Protein AF-A0A958Q831-F1 (afdb_monomer_lite)

Sequence (146 aa):
MNDEGLIEESKALTATGVSAQTLKRFVETGYLSCETRDGTLCYNTSELQALFDLESACLNNLQSPATEVSQAELPAAEIESEVEIDPLSTSSPTDTILSTPSEPIETDASREKELQRLSILNEMYEKLLDRREQEIKDLHEQRAWL

Radius of gyration: 28.03 Å; chains: 1; bounding box: 46×56×89 Å

Structure (mmCIF, N/CA/C/O backbone):
data_AF-A0A958Q831-F1
#
_entry.id   AF-A0A958Q831-F1
#
loop_
_atom_site.group_PDB
_atom_site.id
_atom_site.type_symbol
_atom_site.label_atom_id
_atom_site.label_alt_id
_atom_site.label_comp_id
_atom_site.label_asym_id
_atom_site.label_entity_id
_atom_site.label_seq_id
_atom_site.pdbx_PDB_ins_code
_atom_site.Cartn_x
_atom_site.Cartn_y
_atom_site.Cartn_z
_atom_site.occupancy
_atom_site.B_iso_or_equiv
_atom_site.auth_seq_id
_atom_site.auth_comp_id
_atom_site.auth_asym_id
_atom_site.auth_atom_id
_atom_site.pdbx_PDB_model_num
ATOM 1 N N . MET A 1 1 ? -8.224 -33.626 -1.246 1.00 43.41 1 MET A N 1
ATOM 2 C CA . MET A 1 1 ? -8.230 -32.152 -1.300 1.00 43.41 1 MET A CA 1
ATOM 3 C C . MET A 1 1 ? -7.897 -31.718 0.105 1.00 43.41 1 MET A C 1
ATOM 5 O O . MET A 1 1 ? -8.603 -32.126 1.014 1.00 43.41 1 MET A O 1
ATOM 9 N N . ASN A 1 2 ? -6.734 -31.101 0.290 1.00 47.69 2 ASN A N 1
ATOM 10 C CA . ASN A 1 2 ? -6.180 -30.850 1.614 1.00 47.69 2 ASN A CA 1
ATOM 11 C C . ASN A 1 2 ? -6.746 -29.519 2.111 1.00 47.69 2 ASN A C 1
ATOM 13 O O . ASN A 1 2 ? -6.264 -28.465 1.715 1.00 47.69 2 ASN A O 1
ATOM 17 N N . ASP A 1 3 ? -7.763 -29.582 2.967 1.00 58.00 3 ASP A N 1
ATOM 18 C CA . ASP A 1 3 ? -8.314 -28.437 3.709 1.00 58.00 3 ASP A CA 1
ATOM 19 C C . ASP A 1 3 ? -7.363 -27.913 4.806 1.00 58.00 3 ASP A C 1
ATOM 21 O O . ASP A 1 3 ? -7.738 -27.077 5.625 1.00 58.00 3 ASP A O 1
ATOM 25 N N . GLU A 1 4 ? -6.122 -28.402 4.849 1.00 65.75 4 GLU A N 1
ATOM 26 C CA . GLU A 1 4 ? -5.164 -28.214 5.949 1.00 65.75 4 GLU A CA 1
ATOM 27 C C . GLU A 1 4 ? -4.503 -26.824 5.986 1.00 65.75 4 GLU A C 1
ATOM 29 O O . GLU A 1 4 ? -3.511 -26.623 6.680 1.00 65.75 4 GLU A O 1
ATOM 34 N N . GLY A 1 5 ? -5.043 -25.846 5.259 1.00 81.38 5 GLY A N 1
ATOM 35 C CA . GLY A 1 5 ? -4.432 -24.526 5.111 1.00 81.38 5 GLY A CA 1
ATOM 36 C C . GLY A 1 5 ? -5.392 -23.351 5.236 1.00 81.38 5 GLY A C 1
ATOM 37 O O . GLY A 1 5 ? -5.051 -22.270 4.778 1.00 81.38 5 GLY A O 1
ATOM 38 N N . LEU A 1 6 ? -6.591 -23.530 5.791 1.00 88.19 6 LEU A N 1
ATOM 39 C CA . LEU A 1 6 ? -7.559 -22.442 5.948 1.00 88.19 6 LEU A CA 1
ATOM 40 C C . LEU A 1 6 ? -7.659 -22.011 7.411 1.00 88.19 6 LEU A C 1
ATOM 42 O O . LEU A 1 6 ? -7.834 -22.841 8.303 1.00 88.19 6 LEU A O 1
ATOM 46 N N . ILE A 1 7 ? -7.568 -20.706 7.653 1.00 89.38 7 ILE A N 1
ATOM 47 C CA . ILE A 1 7 ? -7.712 -20.097 8.975 1.00 89.38 7 ILE A CA 1
ATOM 48 C C . ILE A 1 7 ? -8.895 -19.139 8.989 1.00 89.38 7 ILE A C 1
ATOM 50 O O . ILE A 1 7 ? -9.077 -18.351 8.068 1.00 89.38 7 ILE A O 1
ATOM 54 N N . GLU A 1 8 ? -9.703 -19.208 10.040 1.00 91.44 8 GLU A N 1
ATOM 55 C CA . GLU A 1 8 ? -10.839 -18.308 10.235 1.00 91.44 8 GLU A CA 1
ATOM 56 C C . GLU A 1 8 ? -10.396 -16.847 10.326 1.00 91.44 8 GLU A C 1
ATOM 58 O O . GLU A 1 8 ? -9.320 -16.533 10.842 1.00 91.44 8 GLU A O 1
ATOM 63 N N . GLU A 1 9 ? -11.275 -15.952 9.885 1.00 90.56 9 GLU A N 1
ATOM 64 C CA . GLU A 1 9 ? -11.071 -14.511 9.916 1.00 90.56 9 GLU A CA 1
ATOM 65 C C . GLU A 1 9 ? -10.623 -14.021 11.292 1.00 90.56 9 GLU A C 1
ATOM 67 O O . GLU A 1 9 ? -9.585 -13.378 11.397 1.00 90.56 9 GLU A O 1
ATOM 72 N N . SER A 1 10 ? -11.327 -14.404 12.356 1.00 88.62 10 SER A N 1
ATOM 73 C CA . SER A 1 10 ? -10.994 -14.017 13.733 1.00 88.62 10 SER A CA 1
ATOM 74 C C . SER A 1 10 ? -9.527 -14.293 14.088 1.00 88.62 10 SER A C 1
ATOM 76 O O . SER A 1 10 ? -8.825 -13.408 14.575 1.00 88.62 10 SER A O 1
ATOM 78 N N . LYS A 1 11 ? -9.038 -15.496 13.777 1.00 88.31 11 LYS A N 1
ATOM 79 C CA . LYS A 1 11 ? -7.658 -15.911 14.044 1.00 88.31 11 LYS A CA 1
ATOM 80 C C . LYS A 1 11 ? -6.663 -15.231 13.108 1.00 88.31 11 LYS A C 1
ATOM 82 O O . LYS A 1 11 ? -5.571 -14.885 13.550 1.00 88.31 11 LYS A O 1
ATOM 87 N N . ALA A 1 12 ? -7.030 -15.012 11.845 1.00 88.88 12 ALA A N 1
ATOM 88 C CA . ALA A 1 12 ? -6.198 -14.282 10.893 1.00 88.88 12 ALA A CA 1
ATOM 89 C C . ALA A 1 12 ? -5.969 -12.833 11.346 1.00 88.88 12 ALA A C 1
ATOM 91 O O . ALA A 1 12 ? -4.832 -12.363 11.310 1.00 88.88 12 ALA A O 1
ATOM 92 N N . LEU A 1 13 ? -7.010 -12.146 11.834 1.00 90.12 13 LEU A N 1
ATOM 93 C CA . LEU A 1 13 ? -6.879 -10.803 12.409 1.00 90.12 13 LEU A CA 1
ATOM 94 C C . LEU A 1 13 ? -5.940 -10.805 13.617 1.00 90.12 13 LEU A C 1
ATOM 96 O O . LEU A 1 13 ? -5.060 -9.952 13.708 1.00 90.12 13 LEU A O 1
ATOM 100 N N . THR A 1 14 ? -6.097 -11.767 14.531 1.00 88.56 14 THR A N 1
ATOM 101 C CA . THR A 1 14 ? -5.229 -11.862 15.712 1.00 88.56 14 THR A CA 1
ATOM 102 C C . THR A 1 14 ? -3.777 -12.145 15.336 1.00 88.56 14 THR A C 1
ATOM 104 O O . THR A 1 14 ? -2.878 -11.535 15.903 1.00 88.56 14 THR A O 1
ATOM 107 N N . ALA A 1 15 ? -3.536 -13.033 14.370 1.00 86.75 15 ALA A N 1
ATOM 108 C CA . ALA A 1 15 ? -2.188 -13.405 13.956 1.00 86.75 15 ALA A CA 1
ATOM 109 C C . ALA A 1 15 ? -1.459 -12.291 13.194 1.00 86.75 15 ALA A C 1
ATOM 111 O O . ALA A 1 15 ? -0.263 -12.101 13.380 1.00 86.75 15 ALA A O 1
ATOM 112 N N . THR A 1 16 ? -2.170 -11.563 12.334 1.00 89.06 16 THR A N 1
ATOM 113 C CA . THR A 1 16 ? -1.588 -10.497 11.500 1.00 89.06 16 THR A CA 1
ATOM 114 C C . THR A 1 16 ? -1.540 -9.141 12.195 1.00 89.06 16 THR A C 1
ATOM 116 O O . THR A 1 16 ? -0.802 -8.258 11.764 1.00 89.06 16 THR A O 1
ATOM 119 N N . GLY A 1 17 ? -2.357 -8.937 13.233 1.00 88.00 17 GLY A N 1
ATOM 120 C CA . GLY A 1 17 ? -2.512 -7.641 13.889 1.00 88.00 17 GLY A CA 1
ATOM 121 C C . GLY A 1 17 ? -3.168 -6.574 13.002 1.00 88.00 17 GLY A C 1
ATOM 122 O O . GLY A 1 17 ? -3.076 -5.388 13.319 1.00 88.00 17 GLY A O 1
ATOM 123 N N . VAL A 1 18 ? -3.817 -6.958 11.893 1.00 90.00 18 VAL A N 1
ATOM 124 C CA . VAL A 1 18 ? -4.492 -6.016 10.987 1.00 90.00 18 VAL A CA 1
ATOM 125 C C . VAL A 1 18 ? -6.015 -6.071 11.095 1.00 90.00 18 VAL A C 1
ATOM 127 O O . VAL A 1 18 ? -6.609 -7.017 11.606 1.00 90.00 18 VAL A O 1
ATOM 130 N N . SER A 1 19 ? -6.668 -5.026 10.582 1.00 92.75 19 SER A N 1
ATOM 131 C CA . SER A 1 19 ? -8.129 -4.953 10.519 1.00 92.75 19 SER A CA 1
ATOM 132 C C . SER A 1 19 ? -8.721 -5.892 9.456 1.00 92.75 19 SER A C 1
ATOM 134 O O . SER A 1 19 ? -8.089 -6.165 8.432 1.00 92.75 19 SER A O 1
ATOM 136 N N . ALA A 1 20 ? -9.987 -6.290 9.627 1.00 91.00 20 ALA A N 1
ATOM 137 C CA . ALA A 1 20 ? -10.731 -7.064 8.623 1.00 91.00 20 ALA A CA 1
ATOM 138 C C . ALA A 1 20 ? -10.797 -6.352 7.259 1.00 91.00 20 ALA A C 1
ATOM 140 O O . ALA A 1 20 ? -10.702 -6.985 6.210 1.00 91.00 20 ALA A O 1
ATOM 141 N N . GLN A 1 21 ? -10.900 -5.016 7.250 1.00 93.44 21 GLN A N 1
ATOM 142 C CA . GLN A 1 21 ? -10.877 -4.241 6.005 1.00 93.44 21 GLN A CA 1
ATOM 143 C C . GLN A 1 21 ? -9.547 -4.384 5.264 1.00 93.44 21 GLN A C 1
ATOM 145 O O . GLN A 1 21 ? -9.532 -4.450 4.037 1.00 93.44 21 GLN A O 1
ATOM 150 N N . THR A 1 22 ? -8.438 -4.440 5.999 1.00 92.94 22 THR A N 1
ATOM 151 C CA . THR A 1 22 ? -7.109 -4.641 5.423 1.00 92.94 22 THR A CA 1
ATOM 152 C C . THR A 1 22 ? -7.024 -6.008 4.748 1.00 92.94 22 THR A C 1
ATOM 154 O O . THR A 1 22 ? -6.647 -6.076 3.581 1.00 92.94 22 THR A O 1
ATOM 157 N N . LEU A 1 23 ? -7.454 -7.077 5.428 1.00 92.69 23 LEU A N 1
ATOM 158 C CA . LEU A 1 23 ? -7.511 -8.424 4.841 1.00 92.69 23 LEU A CA 1
ATOM 159 C C . LEU A 1 23 ? -8.408 -8.469 3.601 1.00 92.69 23 LEU A C 1
ATOM 161 O O . LEU A 1 23 ? -8.015 -9.017 2.574 1.00 92.69 23 LEU A O 1
ATOM 165 N N . LYS A 1 24 ? -9.567 -7.807 3.644 1.00 93.31 24 LYS A N 1
ATOM 166 C CA . LYS A 1 24 ? -10.469 -7.719 2.492 1.00 93.31 24 LYS A CA 1
ATOM 167 C C . LYS A 1 24 ? -9.817 -7.045 1.282 1.00 93.31 24 LYS A C 1
ATOM 169 O O . LYS A 1 24 ? -9.977 -7.528 0.167 1.00 93.31 24 LYS A O 1
ATOM 174 N N . ARG A 1 25 ? -9.032 -5.980 1.482 1.00 94.75 25 ARG A N 1
ATOM 175 C CA . ARG A 1 25 ? -8.273 -5.345 0.389 1.00 94.75 25 ARG A CA 1
ATOM 176 C C . ARG A 1 25 ? -7.244 -6.294 -0.221 1.00 94.75 25 ARG A C 1
ATOM 178 O O . ARG A 1 25 ? -7.080 -6.288 -1.437 1.00 94.75 25 ARG A O 1
ATOM 185 N N . PHE A 1 26 ? -6.577 -7.120 0.589 1.00 93.75 26 PHE A N 1
ATOM 186 C CA . PHE A 1 26 ? -5.653 -8.145 0.085 1.00 93.75 26 PHE A CA 1
ATOM 187 C C . PHE A 1 26 ? -6.363 -9.211 -0.757 1.00 93.75 26 PHE A C 1
ATOM 189 O O . PHE A 1 26 ? -5.813 -9.671 -1.756 1.00 93.75 26 PHE A O 1
ATOM 196 N N . VAL A 1 27 ? -7.608 -9.544 -0.412 1.00 93.88 27 VAL 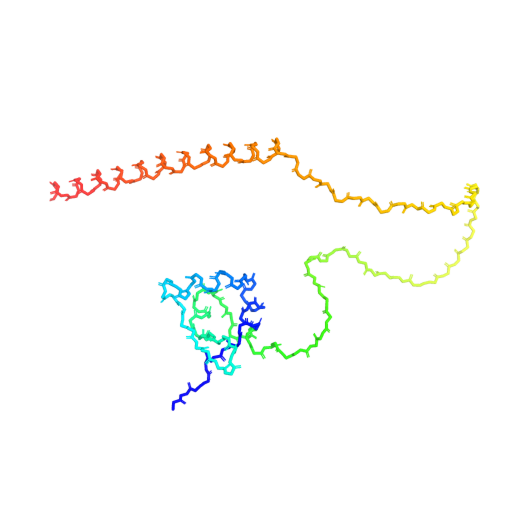A N 1
ATOM 197 C CA . VAL A 1 27 ? -8.450 -10.412 -1.244 1.00 93.88 27 VAL A CA 1
ATOM 198 C C . VAL A 1 27 ? -8.844 -9.734 -2.552 1.00 93.88 27 VAL A C 1
ATOM 200 O O . VAL A 1 27 ? -8.677 -10.309 -3.622 1.00 93.88 27 VAL A O 1
ATOM 203 N N . GLU A 1 28 ? -9.329 -8.493 -2.492 1.00 93.44 28 GLU A N 1
ATOM 204 C CA . GLU A 1 28 ? -9.766 -7.729 -3.672 1.00 93.44 28 GLU A CA 1
ATOM 205 C C . GLU A 1 28 ? -8.635 -7.507 -4.687 1.00 93.44 28 GLU A C 1
ATOM 207 O O . GLU A 1 28 ? -8.870 -7.449 -5.892 1.00 93.44 28 GLU A O 1
ATOM 212 N N . THR A 1 29 ? -7.401 -7.404 -4.198 1.00 93.56 29 THR A N 1
ATOM 213 C CA . THR A 1 29 ? -6.189 -7.250 -5.014 1.00 93.56 29 THR A CA 1
ATOM 214 C C . THR A 1 29 ? -5.604 -8.580 -5.494 1.00 93.56 29 THR A C 1
ATOM 216 O O . THR A 1 29 ? -4.692 -8.574 -6.318 1.00 93.56 29 THR A O 1
ATOM 219 N N . GLY A 1 30 ? -6.137 -9.716 -5.032 1.00 92.19 30 GLY A N 1
ATOM 220 C CA . GLY A 1 30 ? -5.708 -11.055 -5.439 1.00 92.19 30 GLY A CA 1
ATOM 221 C C . GLY A 1 30 ? -4.416 -11.542 -4.779 1.00 92.19 30 GLY A C 1
ATOM 222 O O . GLY A 1 30 ? -3.847 -12.531 -5.234 1.00 92.19 30 GLY A O 1
ATOM 223 N N . TYR A 1 31 ? -3.947 -10.871 -3.725 1.00 92.19 31 TYR A N 1
ATOM 224 C CA . TYR A 1 31 ? -2.810 -11.338 -2.926 1.00 92.19 31 TYR A CA 1
ATOM 225 C C . TYR A 1 31 ? -3.200 -12.444 -1.943 1.00 92.19 31 TYR A C 1
ATOM 227 O O . TYR A 1 31 ? -2.342 -13.232 -1.553 1.00 92.19 31 TYR A O 1
ATOM 235 N N . LEU A 1 32 ? -4.470 -12.477 -1.530 1.00 93.00 32 LEU A N 1
ATOM 236 C CA . LEU A 1 32 ? -4.987 -13.436 -0.564 1.00 93.00 32 LEU A CA 1
ATOM 237 C C . LEU A 1 32 ? -6.265 -14.106 -1.079 1.00 93.00 32 LEU A C 1
ATOM 239 O O . LEU A 1 32 ? -7.205 -13.453 -1.521 1.00 93.00 32 LEU A O 1
ATOM 243 N N . SER A 1 33 ? -6.321 -15.419 -0.967 1.00 92.12 33 SER A N 1
ATOM 244 C CA . SER A 1 33 ? -7.468 -16.250 -1.285 1.00 92.12 33 SER A CA 1
ATOM 245 C C . SER A 1 33 ? -8.350 -16.380 -0.047 1.00 92.12 33 SER A C 1
ATOM 247 O O . SER A 1 33 ? -7.869 -16.704 1.045 1.00 92.12 33 SER A O 1
ATOM 249 N N . CYS A 1 34 ? -9.655 -16.156 -0.216 1.00 91.38 34 CYS A N 1
ATOM 250 C CA . CYS A 1 34 ? -10.644 -16.401 0.828 1.00 91.38 34 CYS A CA 1
ATOM 251 C C . CYS A 1 34 ? -11.708 -17.403 0.376 1.00 91.38 34 CYS A C 1
ATOM 253 O O . CYS A 1 34 ? -12.152 -17.391 -0.773 1.00 91.38 34 CYS A O 1
ATOM 255 N N . GLU A 1 35 ? -12.171 -18.217 1.314 1.00 91.00 35 GLU A N 1
ATOM 256 C CA . GLU A 1 35 ? -13.286 -19.137 1.146 1.00 91.00 35 GLU A CA 1
ATOM 257 C C . GLU A 1 35 ? -14.299 -18.898 2.265 1.00 91.00 35 GLU A C 1
ATOM 259 O O . GLU A 1 35 ? -13.930 -18.650 3.409 1.00 91.00 35 GLU A O 1
ATOM 264 N N . THR A 1 36 ? -15.592 -18.941 1.950 1.00 91.56 36 THR A N 1
ATOM 265 C CA . THR A 1 36 ? -16.640 -18.830 2.973 1.00 91.56 36 THR A CA 1
ATOM 266 C C . THR A 1 36 ? -17.073 -20.227 3.394 1.00 91.56 36 THR A C 1
ATOM 268 O O . THR A 1 36 ? -17.687 -20.941 2.602 1.00 91.56 36 THR A O 1
ATOM 271 N N . ARG A 1 37 ? -16.784 -20.607 4.642 1.00 87.62 37 ARG A N 1
ATOM 272 C CA . ARG A 1 37 ? -17.198 -21.881 5.244 1.00 87.62 37 ARG A CA 1
ATOM 273 C C . ARG A 1 37 ? -18.173 -21.592 6.378 1.00 87.62 37 ARG A C 1
ATOM 275 O O . ARG A 1 37 ? -17.857 -20.838 7.291 1.00 87.62 37 ARG A O 1
ATOM 282 N N . ASP A 1 38 ? -19.385 -22.135 6.284 1.00 84.69 38 ASP A N 1
ATOM 283 C CA . ASP A 1 38 ? -20.435 -21.978 7.305 1.00 84.69 38 ASP A CA 1
ATOM 284 C C . ASP A 1 38 ? -20.755 -20.511 7.667 1.00 84.69 38 ASP A C 1
ATOM 286 O O . ASP A 1 38 ? -21.069 -20.177 8.806 1.00 84.69 38 ASP A O 1
ATOM 290 N N . GLY A 1 39 ? -20.662 -19.608 6.682 1.00 85.31 39 GLY A N 1
ATOM 291 C CA . GLY A 1 39 ? -20.900 -18.171 6.870 1.00 85.31 39 GLY A CA 1
ATOM 292 C C . GLY A 1 39 ? -19.730 -17.405 7.493 1.00 85.31 39 GLY A C 1
ATOM 293 O O . GLY A 1 39 ? -19.836 -16.195 7.673 1.00 85.31 39 GLY A O 1
ATOM 294 N N . THR A 1 40 ? -18.616 -18.081 7.774 1.00 85.88 40 THR A N 1
ATOM 295 C CA . THR A 1 40 ? -17.381 -17.472 8.270 1.00 85.88 40 THR A CA 1
ATOM 296 C C . THR A 1 40 ? -16.374 -17.376 7.130 1.00 85.88 40 THR A C 1
ATOM 298 O O . THR A 1 40 ? -16.215 -18.322 6.353 1.00 85.88 40 THR A O 1
ATOM 301 N N . LEU A 1 41 ? -15.701 -16.231 7.000 1.00 90.12 41 LEU A N 1
ATOM 302 C CA . LEU A 1 41 ? -14.592 -16.105 6.060 1.00 90.12 41 LEU A CA 1
ATOM 303 C C . LEU A 1 41 ? -13.370 -16.846 6.600 1.00 90.12 41 LEU A C 1
ATOM 305 O O . LEU A 1 41 ? -12.958 -16.650 7.743 1.00 90.12 41 LEU A O 1
ATOM 309 N N . CYS A 1 42 ? -12.778 -17.666 5.746 1.00 91.75 42 CYS A N 1
ATOM 310 C CA . CYS A 1 42 ? -11.529 -18.357 5.990 1.00 91.75 42 CYS A CA 1
ATOM 311 C C . CYS A 1 42 ? -10.506 -17.925 4.941 1.00 91.75 42 CYS A C 1
ATOM 313 O O . CYS A 1 42 ? -10.829 -17.785 3.763 1.00 91.75 42 CYS A O 1
ATOM 315 N N . TYR A 1 43 ? -9.267 -17.729 5.364 1.00 91.56 43 TYR A N 1
ATOM 316 C CA . TYR A 1 43 ? -8.165 -17.266 4.533 1.00 91.56 43 TYR A CA 1
ATOM 317 C C . TYR A 1 43 ? -7.102 -18.350 4.404 1.00 91.56 43 TYR A C 1
ATOM 319 O O . TYR A 1 43 ? -6.934 -19.172 5.307 1.00 91.56 43 TYR A O 1
ATOM 327 N N . ASN A 1 44 ? -6.363 -18.347 3.297 1.00 91.56 44 ASN A N 1
ATOM 328 C CA . ASN A 1 44 ? -5.257 -19.279 3.113 1.00 91.56 44 ASN A CA 1
ATOM 329 C C . ASN A 1 44 ? -4.080 -18.923 4.042 1.00 91.56 44 ASN A C 1
ATOM 331 O O . ASN A 1 44 ? -3.537 -17.819 3.995 1.00 91.56 44 ASN A O 1
ATOM 335 N N . THR A 1 45 ? -3.670 -19.869 4.884 1.00 89.88 45 THR A N 1
ATOM 336 C CA . THR A 1 45 ? -2.597 -19.704 5.870 1.00 89.88 45 THR A CA 1
ATOM 337 C C . THR A 1 45 ? -1.233 -19.506 5.230 1.00 89.88 45 THR A C 1
ATOM 339 O O . THR A 1 45 ? -0.432 -18.744 5.760 1.00 89.88 45 THR A O 1
ATOM 342 N N . SER A 1 46 ? -0.957 -20.162 4.100 1.00 88.81 46 SER A N 1
ATOM 343 C CA . SER A 1 46 ? 0.345 -20.075 3.426 1.00 88.81 46 SER A CA 1
ATOM 344 C C . SER A 1 46 ? 0.547 -18.699 2.794 1.00 88.81 46 SER A C 1
ATOM 346 O O . SER A 1 46 ? 1.623 -18.116 2.893 1.00 88.81 46 SER A O 1
ATOM 348 N N . GLU A 1 47 ? -0.507 -18.151 2.192 1.00 90.62 47 GLU A N 1
ATOM 349 C CA . GLU A 1 47 ? -0.498 -16.802 1.619 1.00 90.62 47 GLU A CA 1
ATOM 350 C C . GLU A 1 47 ? -0.435 -15.730 2.715 1.00 90.62 47 GLU A C 1
ATOM 352 O O . GLU A 1 47 ? 0.331 -14.776 2.599 1.00 90.62 47 GLU A O 1
ATOM 357 N N . LEU A 1 48 ? -1.162 -15.920 3.823 1.00 89.50 48 LEU A N 1
ATOM 358 C CA . LEU A 1 48 ? -1.054 -15.064 5.009 1.00 89.50 48 LEU A CA 1
ATOM 359 C C . LEU A 1 48 ? 0.369 -15.043 5.577 1.00 89.50 48 LEU A C 1
ATOM 361 O O . LEU A 1 48 ? 0.893 -13.971 5.870 1.00 89.50 48 LEU A O 1
ATOM 365 N N . GLN A 1 49 ? 1.007 -16.208 5.711 1.00 89.75 49 GLN A N 1
ATOM 366 C CA . GLN A 1 49 ? 2.394 -16.291 6.171 1.00 89.75 49 GLN A CA 1
ATOM 367 C C . GLN A 1 49 ? 3.343 -15.562 5.220 1.00 89.75 49 GLN A C 1
ATOM 369 O O . GLN A 1 49 ? 4.189 -14.806 5.685 1.00 89.75 49 GLN A O 1
ATOM 374 N N . ALA A 1 50 ? 3.167 -15.724 3.907 1.00 89.06 50 ALA A N 1
ATOM 375 C CA . ALA A 1 50 ? 4.007 -15.068 2.909 1.00 89.06 50 ALA A CA 1
ATOM 376 C C . ALA A 1 50 ? 3.836 -13.537 2.874 1.00 89.06 50 ALA A C 1
ATOM 378 O O . ALA A 1 50 ? 4.810 -12.824 2.650 1.00 89.06 50 ALA A O 1
ATOM 379 N N . LEU A 1 51 ? 2.618 -13.022 3.080 1.00 89.56 51 LEU A N 1
ATOM 380 C CA . LEU A 1 51 ? 2.334 -11.581 3.028 1.00 89.56 51 LEU A CA 1
ATOM 381 C C . LEU A 1 51 ? 2.783 -10.827 4.280 1.00 89.56 51 LEU A C 1
ATOM 383 O O . LEU A 1 51 ? 3.211 -9.679 4.179 1.00 89.56 51 LEU A O 1
ATOM 387 N N . PHE A 1 52 ? 2.641 -11.454 5.446 1.00 87.62 52 PHE A N 1
ATOM 388 C CA . PHE A 1 52 ? 2.883 -10.815 6.741 1.00 87.62 52 PHE A CA 1
ATOM 389 C C . PHE A 1 52 ? 4.166 -11.298 7.425 1.00 87.62 52 PHE A C 1
ATOM 391 O O . PHE A 1 52 ? 4.425 -10.898 8.556 1.00 87.62 52 PHE A O 1
ATOM 398 N N . ASP A 1 53 ? 4.947 -12.142 6.745 1.00 86.31 53 ASP A N 1
ATOM 399 C CA . ASP A 1 53 ? 6.181 -12.754 7.252 1.00 86.31 53 ASP A CA 1
ATOM 400 C C . ASP A 1 53 ? 5.973 -13.413 8.630 1.00 86.31 53 ASP A C 1
ATOM 402 O O . ASP A 1 53 ? 6.734 -13.228 9.580 1.00 86.31 53 ASP A O 1
ATOM 406 N N . LEU A 1 54 ? 4.856 -14.142 8.764 1.00 82.06 54 LEU A N 1
ATOM 407 C CA . LEU A 1 54 ? 4.477 -14.789 10.019 1.00 82.06 54 LEU A CA 1
ATOM 408 C C . LEU A 1 54 ? 5.208 -16.120 10.165 1.00 82.06 54 LEU A C 1
ATOM 410 O O . LEU A 1 54 ? 5.068 -17.019 9.331 1.00 82.06 54 LEU A O 1
ATOM 414 N N . GLU A 1 55 ? 5.897 -16.299 11.289 1.00 76.12 55 GLU A N 1
ATOM 415 C CA . GLU A 1 55 ? 6.403 -17.609 11.678 1.00 76.12 55 GLU A CA 1
ATOM 416 C C . GLU A 1 55 ? 5.226 -18.578 11.879 1.00 76.12 55 GLU A C 1
ATOM 418 O O . GLU A 1 55 ? 4.231 -18.261 12.538 1.00 76.12 55 GLU A O 1
ATOM 423 N N . SER A 1 56 ? 5.329 -19.801 11.346 1.00 67.56 56 SER A N 1
ATOM 424 C CA . SER A 1 56 ? 4.241 -20.794 11.388 1.00 67.56 56 SER A CA 1
ATOM 425 C C . SER A 1 56 ? 3.760 -21.127 12.813 1.00 67.56 56 SER A C 1
ATOM 427 O O . SER A 1 56 ? 2.652 -21.631 12.996 1.00 67.56 56 SER A O 1
ATOM 429 N N . ALA A 1 57 ? 4.566 -20.816 13.834 1.00 60.38 57 ALA A N 1
ATOM 430 C CA . ALA A 1 57 ? 4.217 -20.953 15.244 1.00 60.38 57 ALA A CA 1
ATOM 431 C C . ALA A 1 57 ? 3.086 -20.006 15.698 1.00 60.38 57 ALA A C 1
ATOM 433 O O . ALA A 1 57 ? 2.311 -20.376 16.582 1.00 60.38 57 ALA A O 1
ATOM 434 N N . CYS A 1 58 ? 2.943 -18.827 15.083 1.00 61.09 58 CYS A N 1
ATOM 435 C CA . CYS A 1 58 ? 1.943 -17.826 15.466 1.00 61.09 58 CYS A CA 1
ATOM 436 C C . CYS A 1 58 ? 0.503 -18.286 15.184 1.00 61.09 58 CYS A C 1
ATOM 438 O O . CYS A 1 58 ? -0.411 -17.937 15.926 1.00 61.09 58 CYS A O 1
ATOM 440 N N . LEU A 1 59 ? 0.292 -19.108 14.148 1.00 62.53 59 LEU A N 1
ATOM 441 C CA . LEU A 1 59 ? -1.042 -19.596 13.770 1.00 62.53 59 LEU A CA 1
ATOM 442 C C . LEU A 1 59 ? -1.511 -20.792 14.612 1.00 62.53 59 LEU A C 1
ATOM 444 O O . LEU A 1 59 ? -2.710 -20.964 14.820 1.00 62.53 59 LEU A O 1
ATOM 448 N N . ASN A 1 60 ? -0.576 -21.606 15.111 1.00 61.88 60 ASN A N 1
ATOM 449 C CA . ASN A 1 60 ? -0.885 -22.862 15.804 1.00 61.88 60 ASN A CA 1
ATOM 450 C C . ASN A 1 60 ? -1.128 -22.693 17.312 1.00 61.88 60 ASN A C 1
ATOM 452 O O . ASN A 1 60 ? -1.761 -23.551 17.920 1.00 61.88 60 ASN A O 1
ATOM 456 N N . ASN A 1 61 ? -0.652 -21.600 17.919 1.00 57.00 61 ASN A N 1
ATOM 457 C CA . ASN A 1 61 ? -0.745 -21.375 19.369 1.00 57.00 61 ASN A CA 1
ATOM 458 C C . ASN A 1 61 ? -1.967 -20.560 19.823 1.00 57.00 61 ASN A C 1
ATOM 460 O O . ASN A 1 61 ? -2.110 -20.278 21.010 1.00 57.00 61 ASN A O 1
ATOM 464 N N . LEU A 1 62 ? -2.893 -20.218 18.924 1.00 57.47 62 LEU A N 1
ATOM 465 C CA . LEU A 1 62 ? -4.144 -19.539 19.279 1.00 57.47 62 LEU A CA 1
ATOM 466 C C . LEU A 1 62 ? -5.214 -20.552 19.730 1.00 57.47 62 LEU A C 1
ATOM 468 O O . LEU A 1 62 ? -6.306 -20.632 19.166 1.00 57.47 62 LEU A O 1
ATOM 472 N N . GLN A 1 63 ? -4.888 -21.348 20.750 1.00 43.28 63 GLN A N 1
ATOM 473 C CA . GLN A 1 63 ? -5.867 -22.086 21.543 1.00 43.28 63 GLN A CA 1
ATOM 474 C C . GLN A 1 63 ? -6.127 -21.263 22.807 1.00 43.28 63 GLN A C 1
ATOM 476 O O . GLN A 1 63 ? -5.230 -21.054 23.617 1.00 43.28 63 GLN A O 1
ATOM 481 N N . SER A 1 64 ? -7.337 -20.710 22.900 1.00 45.22 64 SER A N 1
ATOM 482 C CA . SER A 1 64 ? -7.743 -19.686 23.869 1.00 45.22 64 SER A CA 1
ATOM 483 C C . SER A 1 64 ? -7.324 -20.001 25.312 1.00 45.22 64 SER A C 1
ATOM 485 O O . SER A 1 64 ? -7.468 -21.134 25.773 1.00 45.22 64 SER A O 1
ATOM 487 N N . PRO A 1 65 ? -6.976 -18.958 26.074 1.00 40.53 65 PRO A N 1
ATOM 488 C CA . PRO A 1 65 ? -7.982 -18.480 27.010 1.00 40.53 65 PRO A CA 1
ATOM 489 C C . PRO A 1 65 ? -8.262 -16.987 26.836 1.00 40.53 65 PRO A C 1
ATOM 491 O O . PRO A 1 65 ? -7.447 -16.214 26.341 1.00 40.53 65 PRO A O 1
ATOM 494 N N . ALA A 1 66 ? -9.469 -16.608 27.243 1.00 45.41 66 ALA A N 1
ATOM 495 C CA . ALA A 1 66 ? -9.823 -15.234 27.539 1.00 45.41 66 ALA A CA 1
ATOM 496 C C . ALA A 1 66 ? -8.772 -14.577 28.451 1.00 45.41 66 ALA A C 1
ATOM 498 O O . ALA A 1 66 ? -8.192 -15.263 29.293 1.00 45.41 66 ALA A O 1
ATOM 499 N N . THR A 1 67 ? -8.640 -13.255 28.310 1.00 38.72 67 THR A N 1
ATOM 500 C CA . THR A 1 67 ? -8.045 -12.251 29.220 1.00 38.72 67 THR A CA 1
ATOM 501 C C . THR A 1 67 ? -7.014 -11.390 28.492 1.00 38.72 67 THR A C 1
ATOM 503 O O . THR A 1 67 ? -5.946 -11.840 28.102 1.00 38.72 67 THR A O 1
ATOM 506 N N . GLU A 1 68 ? -7.453 -10.155 28.263 1.00 41.69 68 GLU A N 1
ATOM 507 C CA . GLU A 1 68 ? -6.720 -8.894 28.361 1.00 41.69 68 GLU A CA 1
ATOM 508 C C . GLU A 1 68 ? -5.215 -8.833 28.045 1.00 41.69 68 GLU A 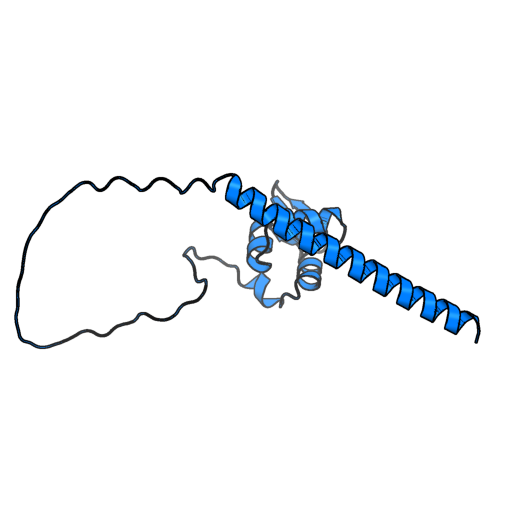C 1
ATOM 510 O O . GLU A 1 68 ? -4.371 -9.375 28.745 1.00 41.69 68 GLU A O 1
ATOM 515 N N . VAL A 1 69 ? -4.945 -7.986 27.042 1.00 44.12 69 VAL A N 1
ATOM 516 C CA . VAL A 1 69 ? -4.024 -6.835 27.064 1.00 44.12 69 VAL A CA 1
ATOM 517 C C . VAL A 1 69 ? -2.574 -7.091 27.483 1.00 44.12 69 VAL A C 1
ATOM 519 O O . VAL A 1 69 ? -2.275 -7.314 28.648 1.00 44.12 69 VAL A O 1
ATOM 522 N N . SER A 1 70 ? -1.648 -6.808 26.562 1.00 40.81 70 SER A N 1
ATOM 523 C CA . SER A 1 70 ? -0.519 -5.917 26.874 1.00 40.81 70 SER A CA 1
ATOM 524 C C . SER A 1 70 ? 0.108 -5.342 25.611 1.00 40.81 70 SER A C 1
ATOM 526 O O . SER A 1 70 ? 1.015 -5.896 24.996 1.00 40.81 70 SER A O 1
ATOM 528 N N . GLN A 1 71 ? -0.383 -4.158 25.261 1.00 39.16 71 GLN A N 1
ATOM 529 C CA . GLN A 1 71 ? 0.464 -3.102 24.740 1.00 39.16 71 GLN A CA 1
ATOM 530 C C . GLN A 1 71 ? 1.385 -2.683 25.904 1.00 39.16 71 GLN A C 1
ATOM 532 O O . GLN A 1 71 ? 0.900 -2.138 26.885 1.00 39.16 71 GLN A O 1
ATOM 537 N N . ALA A 1 72 ? 2.672 -3.024 25.797 1.00 39.84 72 ALA A N 1
ATOM 538 C CA . ALA A 1 72 ? 3.819 -2.504 26.555 1.00 39.84 72 ALA A CA 1
ATOM 539 C C . ALA A 1 72 ? 3.631 -2.233 28.069 1.00 39.84 72 ALA A C 1
ATOM 541 O O . ALA A 1 72 ? 3.186 -1.169 28.495 1.00 39.84 72 ALA A O 1
ATOM 542 N N . GLU A 1 73 ? 4.104 -3.183 28.872 1.00 44.38 73 GLU A N 1
ATOM 543 C CA . GLU A 1 73 ? 4.334 -3.083 30.313 1.00 44.38 73 GLU A CA 1
ATOM 544 C C . GLU A 1 73 ? 5.583 -2.235 30.633 1.00 44.38 73 GLU A C 1
ATOM 546 O O . GLU A 1 73 ? 6.599 -2.354 29.950 1.00 44.38 73 GLU A O 1
ATOM 551 N N . LEU A 1 74 ? 5.524 -1.424 31.694 1.00 40.28 74 LEU A N 1
ATOM 552 C CA . LEU A 1 74 ? 6.648 -1.036 32.563 1.00 40.28 74 LEU A CA 1
ATOM 553 C C . LEU A 1 74 ? 6.049 -0.576 33.915 1.00 40.28 74 LEU A C 1
ATOM 555 O O . LEU A 1 74 ? 5.032 0.116 33.921 1.00 40.28 74 LEU A O 1
ATOM 559 N N . PRO A 1 75 ? 6.666 -0.908 35.061 1.00 47.88 75 PRO A N 1
ATOM 560 C CA . PRO A 1 75 ? 6.414 -2.147 35.796 1.00 47.88 75 PRO A CA 1
ATOM 561 C C . PRO A 1 75 ? 5.645 -1.902 37.107 1.00 47.88 75 PRO A C 1
ATOM 563 O O . PRO A 1 75 ? 5.812 -0.871 37.761 1.00 47.88 75 PRO A O 1
ATOM 566 N N . ALA A 1 76 ? 4.869 -2.896 37.535 1.00 43.50 76 ALA A N 1
ATOM 567 C CA . ALA A 1 76 ? 4.311 -2.990 38.880 1.00 43.50 76 ALA A CA 1
ATOM 568 C C . ALA A 1 76 ? 4.548 -4.405 39.419 1.00 43.50 76 ALA A C 1
ATOM 570 O O . ALA A 1 76 ? 4.106 -5.354 38.786 1.00 43.50 76 ALA A O 1
ATOM 571 N N . ALA A 1 77 ? 5.230 -4.534 40.560 1.00 44.78 77 ALA A N 1
ATOM 572 C CA . ALA A 1 77 ? 5.056 -5.614 41.543 1.00 44.78 77 ALA A CA 1
ATOM 573 C C . ALA A 1 77 ? 6.029 -5.361 42.711 1.00 44.78 77 ALA A C 1
ATOM 575 O O . ALA A 1 77 ? 7.225 -5.191 42.494 1.00 44.78 77 ALA A O 1
ATOM 576 N N . GLU A 1 78 ? 5.527 -5.039 43.902 1.00 41.91 78 GLU A N 1
ATOM 577 C CA . GLU A 1 78 ? 5.224 -5.968 45.012 1.00 41.91 78 GLU A CA 1
ATOM 578 C C . GLU A 1 78 ? 6.380 -6.003 46.022 1.00 41.91 78 GLU A C 1
ATOM 580 O O . GLU A 1 78 ? 7.538 -6.109 45.638 1.00 41.91 78 GLU A O 1
ATOM 585 N N . ILE A 1 79 ? 6.055 -5.881 47.313 1.00 42.06 79 ILE A N 1
ATOM 586 C CA . ILE A 1 79 ? 6.435 -6.802 48.400 1.00 42.06 79 ILE A CA 1
ATOM 587 C C . ILE A 1 79 ? 5.861 -6.240 49.714 1.00 42.06 79 ILE A C 1
ATOM 589 O O . ILE A 1 79 ? 5.972 -5.056 50.027 1.00 42.06 79 ILE A O 1
ATOM 593 N N . GLU A 1 80 ? 5.197 -7.131 50.444 1.00 40.94 80 GLU A N 1
ATOM 594 C CA . GLU A 1 80 ? 4.601 -6.963 51.765 1.00 40.94 80 GLU A CA 1
ATOM 595 C C . GLU A 1 80 ? 5.631 -6.696 52.890 1.00 40.94 80 GLU A C 1
ATOM 597 O O . GLU A 1 80 ? 6.790 -7.093 52.805 1.00 40.94 80 GLU A O 1
ATOM 602 N N . SER A 1 81 ? 5.109 -6.179 54.012 1.00 36.56 81 SER A N 1
ATOM 603 C CA . SER A 1 81 ? 5.582 -6.331 55.404 1.00 36.56 81 SER A CA 1
ATOM 604 C C . SER A 1 81 ? 6.451 -5.236 56.056 1.00 36.56 81 SER A C 1
ATOM 606 O O . SER A 1 81 ? 7.583 -4.970 55.672 1.00 36.56 81 SER A O 1
ATOM 608 N N . GLU A 1 82 ? 5.894 -4.757 57.177 1.00 36.03 82 GLU A N 1
ATOM 609 C CA . GLU A 1 82 ? 6.520 -4.261 58.415 1.00 36.03 82 GLU A CA 1
ATOM 610 C C . GLU A 1 82 ? 7.049 -2.813 58.566 1.00 36.03 82 GLU A C 1
ATOM 612 O O . GLU A 1 82 ? 8.022 -2.387 57.956 1.00 36.03 82 GLU A O 1
ATOM 617 N N . VAL A 1 83 ? 6.448 -2.165 59.583 1.00 35.72 83 VAL A N 1
ATOM 618 C CA . VAL A 1 83 ? 7.051 -1.283 60.608 1.00 35.72 83 VAL A CA 1
ATOM 619 C C . VAL A 1 83 ? 7.179 0.222 60.292 1.00 35.72 83 VAL A C 1
ATOM 621 O O . VAL A 1 83 ? 8.165 0.711 59.761 1.00 35.72 83 VAL A O 1
ATOM 624 N N . GLU A 1 84 ? 6.148 0.932 60.779 1.00 38.56 84 GLU A N 1
ATOM 625 C CA . GLU A 1 84 ? 6.230 1.912 61.887 1.00 38.56 84 GLU A CA 1
ATOM 626 C C . GLU A 1 84 ? 6.594 3.387 61.576 1.00 38.56 84 GLU A C 1
ATOM 628 O O . GLU A 1 84 ? 7.636 3.694 61.010 1.00 38.56 84 GLU A O 1
ATOM 633 N N . ILE A 1 85 ? 5.719 4.264 62.118 1.00 42.66 85 ILE A N 1
ATOM 634 C CA . ILE A 1 85 ? 5.863 5.672 62.572 1.00 42.66 85 ILE A CA 1
ATOM 635 C C . ILE A 1 85 ? 6.244 6.757 61.543 1.00 42.66 85 ILE A C 1
ATOM 637 O O . ILE A 1 85 ? 7.206 6.628 60.808 1.00 42.66 85 ILE A O 1
ATOM 641 N N . ASP A 1 86 ? 5.642 7.947 61.464 1.00 41.03 86 ASP A N 1
ATOM 642 C CA . ASP A 1 86 ? 4.553 8.679 62.138 1.00 41.03 86 ASP A CA 1
ATOM 643 C C . ASP A 1 86 ? 4.435 10.033 61.357 1.00 41.03 86 ASP A C 1
ATOM 645 O O . ASP A 1 86 ? 4.986 10.154 60.259 1.00 41.03 86 ASP A O 1
ATOM 649 N N . PRO A 1 87 ? 3.781 11.082 61.875 1.00 59.03 87 PRO A N 1
ATOM 650 C CA . PRO A 1 87 ? 2.512 11.650 61.426 1.00 59.03 87 PRO A CA 1
ATOM 651 C C . PRO A 1 87 ? 2.674 12.827 60.442 1.00 59.03 87 PRO A C 1
ATOM 653 O O . PRO A 1 87 ? 3.747 13.411 60.348 1.00 59.03 87 PRO A O 1
ATOM 656 N N . LEU A 1 88 ? 1.584 13.252 59.780 1.00 37.22 88 LEU A N 1
ATOM 657 C CA . LEU A 1 88 ? 0.971 14.589 59.959 1.00 37.22 88 LEU A CA 1
ATOM 658 C C . LEU A 1 88 ? -0.120 14.848 58.894 1.00 37.22 88 LEU A C 1
ATOM 660 O O . LEU A 1 88 ? 0.173 14.895 57.707 1.00 37.22 88 LEU A O 1
ATOM 664 N N . SER A 1 89 ? -1.354 15.044 59.374 1.00 46.88 89 SER A N 1
ATOM 665 C CA . SER A 1 89 ? -2.370 16.036 58.957 1.00 46.88 89 SER A CA 1
ATOM 666 C C . SER A 1 89 ? -2.542 16.348 57.452 1.00 46.88 89 SER A C 1
ATOM 668 O O . SER A 1 89 ? -1.620 16.752 56.764 1.00 46.88 89 SER A O 1
ATOM 670 N N . THR A 1 90 ? -3.744 16.430 56.872 1.00 34.16 90 THR A N 1
ATOM 671 C CA . THR A 1 90 ? -4.927 17.156 57.367 1.00 34.16 90 THR A CA 1
ATOM 672 C C . THR A 1 90 ? -6.068 17.002 56.344 1.00 34.16 90 THR A C 1
ATOM 674 O O . THR A 1 90 ? -5.794 17.144 55.160 1.00 34.16 90 THR A O 1
ATOM 677 N N . SER A 1 91 ? -7.321 16.847 56.819 1.00 39.50 91 SER A N 1
ATOM 678 C CA . SER A 1 91 ? -8.611 17.271 56.198 1.00 39.50 91 SER A CA 1
ATOM 679 C C . SER A 1 91 ? -8.977 16.743 54.795 1.00 39.50 91 SER A C 1
ATOM 681 O O . SER A 1 91 ? -8.180 16.814 53.880 1.00 39.50 91 SER A O 1
ATOM 683 N N . SER A 1 92 ? -10.188 16.331 54.431 1.00 39.03 92 SER A N 1
ATOM 684 C CA . SER A 1 92 ? -11.535 16.232 55.006 1.00 39.03 92 SER A CA 1
ATOM 685 C C . SER A 1 92 ? -12.357 15.466 53.941 1.00 39.03 92 SER A C 1
ATOM 687 O O . SER A 1 92 ? -12.001 15.543 52.762 1.00 39.03 92 SER A O 1
ATOM 689 N N . PRO A 1 93 ? -13.437 14.747 54.290 1.00 60.62 93 PRO A N 1
ATOM 690 C CA . PRO A 1 93 ? -14.202 13.947 53.341 1.00 60.62 93 PRO A CA 1
ATOM 691 C C . PRO A 1 93 ? -15.285 14.794 52.668 1.00 60.62 93 PRO A C 1
ATOM 693 O O . PRO A 1 93 ? -16.040 15.472 53.363 1.00 60.62 93 PRO A O 1
ATOM 696 N N . THR A 1 94 ? -15.412 14.706 51.343 1.00 41.41 94 THR A N 1
ATOM 697 C CA . THR A 1 94 ? -16.648 15.109 50.664 1.00 41.41 94 THR A CA 1
ATOM 698 C C . THR A 1 94 ? -16.868 14.248 49.425 1.00 41.41 94 THR A C 1
ATOM 700 O O . THR A 1 94 ? -16.271 14.475 48.375 1.00 41.41 94 THR A O 1
ATOM 703 N N . ASP A 1 95 ? -17.764 13.272 49.563 1.00 49.84 95 ASP A N 1
ATOM 704 C CA . ASP A 1 95 ? -18.554 12.732 48.464 1.00 49.84 95 ASP A CA 1
ATOM 705 C C . ASP A 1 95 ? -19.150 13.894 47.663 1.00 49.84 95 ASP A C 1
ATOM 707 O O . ASP A 1 95 ? -19.990 14.657 48.144 1.00 49.84 95 ASP A O 1
ATOM 711 N N . THR A 1 96 ? -18.702 14.071 46.428 1.00 43.06 96 THR A N 1
ATOM 712 C CA . THR A 1 96 ? -19.391 14.903 45.447 1.00 43.06 96 THR A CA 1
ATOM 713 C C . THR A 1 96 ? -19.355 14.155 44.132 1.00 43.06 96 THR A C 1
ATOM 715 O O . THR A 1 96 ? -18.308 13.979 43.520 1.00 43.06 96 THR A O 1
ATOM 718 N N . ILE A 1 97 ? -20.541 13.682 43.767 1.00 56.12 97 ILE A N 1
ATOM 719 C CA . ILE A 1 97 ? -20.941 13.066 42.507 1.00 56.12 97 ILE A CA 1
ATOM 720 C C . ILE A 1 97 ? -20.276 13.841 41.360 1.00 56.12 97 ILE A C 1
ATOM 722 O O . ILE A 1 97 ? -20.721 14.933 41.006 1.00 56.12 97 ILE A O 1
ATOM 726 N N . LEU A 1 98 ? -19.172 13.312 40.827 1.00 40.84 9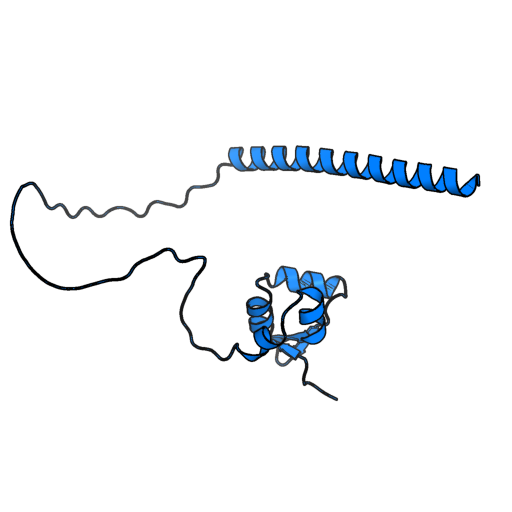8 LEU A N 1
ATOM 727 C CA . LEU A 1 98 ? -18.449 13.947 39.734 1.00 40.84 98 LEU A CA 1
ATOM 728 C C . LEU A 1 98 ? -18.984 13.385 38.422 1.00 40.84 98 LEU A C 1
ATOM 730 O O . LEU A 1 98 ? -18.724 12.242 38.049 1.00 40.84 98 LEU A O 1
ATOM 734 N N . SER A 1 99 ? -19.781 14.221 37.768 1.00 47.38 99 SER A N 1
ATOM 735 C CA . SER A 1 99 ? -20.191 14.121 36.378 1.00 47.38 99 SER A CA 1
ATOM 736 C C . SER A 1 99 ? -19.089 13.527 35.501 1.00 47.38 99 SER A C 1
ATOM 738 O O . SER A 1 99 ? -17.967 14.033 35.460 1.00 47.38 99 SER A O 1
ATOM 740 N N . THR A 1 100 ? -19.444 12.480 34.765 1.00 46.00 100 THR A N 1
ATOM 741 C CA . THR A 1 100 ? -18.684 11.955 33.631 1.00 46.00 100 THR A CA 1
ATOM 742 C C . THR A 1 100 ? -18.257 13.101 32.702 1.00 46.00 100 THR A C 1
ATOM 744 O O . THR A 1 100 ? -19.135 13.820 32.210 1.00 46.00 100 THR A O 1
ATOM 747 N N . PRO A 1 101 ? -16.954 13.297 32.430 1.00 44.41 101 PRO A N 1
ATOM 748 C CA . PRO A 1 101 ? -16.510 14.187 31.371 1.00 44.41 101 PRO A CA 1
ATOM 749 C C . PRO A 1 101 ? -16.921 13.591 30.025 1.00 44.41 101 PRO A C 1
ATOM 751 O O . PRO A 1 101 ? -16.534 12.480 29.672 1.00 44.41 101 PRO A O 1
ATOM 754 N N . SER A 1 102 ? -17.748 14.344 29.310 1.00 45.34 102 SER A N 1
ATOM 755 C CA . SER A 1 102 ? -18.107 14.131 27.912 1.00 45.34 102 SER A CA 1
ATOM 756 C C . SER A 1 102 ? -16.846 14.042 27.040 1.00 45.34 102 SER A C 1
ATOM 758 O O . SER A 1 102 ? -15.895 14.793 27.265 1.00 45.34 102 SER A O 1
ATOM 760 N N . GLU A 1 103 ? -16.856 13.156 26.040 1.00 57.75 103 GLU A N 1
ATOM 761 C CA . GLU A 1 103 ? -15.830 13.054 24.991 1.00 57.75 103 GLU A CA 1
ATOM 762 C C . GLU A 1 103 ? -15.464 14.441 24.421 1.00 57.75 103 GLU A C 1
ATOM 764 O O . GLU A 1 103 ? -16.365 15.252 24.165 1.00 57.75 103 GLU A O 1
ATOM 769 N N . PRO A 1 104 ? -14.172 14.748 24.192 1.00 57.31 104 PRO A N 1
ATOM 770 C CA . PRO A 1 104 ? -13.801 15.961 23.490 1.00 57.31 104 PRO A CA 1
ATOM 771 C C . PRO A 1 104 ? -14.158 15.796 22.012 1.00 57.31 104 PRO A C 1
ATOM 773 O O . PRO A 1 104 ? -13.547 15.024 21.280 1.00 57.31 104 PRO A O 1
ATOM 776 N N . ILE A 1 105 ? -15.162 16.551 21.582 1.00 60.53 105 ILE A N 1
ATOM 777 C CA . ILE A 1 105 ? -15.490 16.791 20.180 1.00 60.53 105 ILE A CA 1
ATOM 778 C C . ILE A 1 105 ? -14.216 17.323 19.507 1.00 60.53 105 ILE A C 1
ATOM 780 O O . ILE A 1 105 ? -13.796 18.448 19.788 1.00 60.53 105 ILE A O 1
ATOM 784 N N . GLU A 1 106 ? -13.576 16.524 18.647 1.00 61.75 106 GLU A N 1
ATOM 785 C CA . GLU A 1 106 ? -12.532 17.023 17.752 1.00 61.75 106 GLU A CA 1
ATOM 786 C C . GLU A 1 106 ? -13.140 18.147 16.910 1.00 61.75 106 GLU A C 1
ATOM 788 O O . GLU A 1 106 ? -13.968 17.930 16.030 1.00 61.75 106 GLU A O 1
ATOM 793 N N . THR A 1 107 ? -12.779 19.383 17.241 1.00 69.94 107 THR A N 1
ATOM 794 C CA . THR A 1 107 ? -13.294 20.571 16.563 1.00 69.94 107 THR A CA 1
ATOM 795 C C . THR A 1 107 ? -12.897 20.547 15.088 1.00 69.94 107 THR A C 1
ATOM 797 O O . THR A 1 107 ? -11.746 20.227 14.780 1.00 69.94 107 THR A O 1
ATOM 800 N N . ASP A 1 108 ? -13.790 20.976 14.193 1.00 73.00 108 ASP A N 1
ATOM 801 C CA . ASP A 1 108 ? -13.556 21.040 12.738 1.00 73.00 108 ASP A CA 1
ATOM 802 C C . ASP A 1 108 ? -12.231 21.734 12.360 1.00 73.00 108 ASP A C 1
ATOM 804 O O . ASP A 1 108 ? -11.548 21.335 11.419 1.00 73.00 108 ASP A O 1
ATOM 808 N N . ALA A 1 109 ? -11.795 22.715 13.157 1.00 78.94 109 ALA A N 1
ATOM 809 C CA . ALA A 1 109 ? -10.527 23.421 12.970 1.00 78.94 109 ALA A CA 1
ATOM 810 C C . ALA A 1 109 ? -9.273 22.535 13.138 1.00 78.94 109 ALA A C 1
ATOM 812 O O . ALA A 1 109 ? -8.220 22.841 12.579 1.00 78.94 109 ALA A O 1
ATOM 813 N N . SER A 1 110 ? -9.357 21.459 13.923 1.00 85.81 110 SER A N 1
ATOM 814 C CA . SER A 1 110 ? -8.270 20.486 14.095 1.00 85.81 110 SER A CA 1
ATOM 815 C C . SER A 1 110 ? -8.175 19.557 12.882 1.00 85.81 110 SER A C 1
ATOM 817 O O . SER A 1 110 ? -7.088 19.302 12.363 1.00 85.81 110 SER A O 1
ATOM 819 N N . ARG A 1 111 ? -9.335 19.150 12.356 1.00 87.81 111 ARG A N 1
ATOM 820 C CA . ARG A 1 111 ? -9.450 18.355 11.131 1.00 87.81 111 ARG A CA 1
ATOM 821 C C . ARG A 1 111 ? -8.930 19.107 9.903 1.00 87.81 111 ARG A C 1
ATOM 823 O O . ARG A 1 111 ? -8.192 18.530 9.112 1.00 87.81 111 ARG A O 1
ATOM 830 N N . GLU A 1 112 ? -9.256 20.392 9.770 1.00 91.75 112 GLU A N 1
ATOM 831 C CA . GLU A 1 112 ? -8.766 21.260 8.686 1.00 91.75 112 GLU A CA 1
ATOM 832 C C . GLU A 1 112 ? -7.227 21.336 8.664 1.00 91.75 112 GLU A C 1
ATOM 834 O O . GLU A 1 112 ? -6.599 21.216 7.612 1.00 91.75 112 GLU A O 1
ATOM 839 N N . LYS A 1 113 ? -6.597 21.475 9.838 1.00 94.25 113 LYS A N 1
ATOM 840 C CA . LYS A 1 113 ? -5.132 21.539 9.954 1.00 94.25 113 LYS A CA 1
ATOM 841 C C . LYS A 1 113 ? -4.460 20.237 9.540 1.00 94.25 113 LYS A C 1
ATOM 843 O O . LYS A 1 113 ? -3.439 20.281 8.854 1.00 94.25 113 LYS A O 1
ATOM 848 N N . GLU A 1 114 ? -5.021 19.093 9.928 1.00 93.31 114 GLU A N 1
ATOM 849 C CA . GLU A 1 114 ? -4.465 17.805 9.513 1.00 93.31 114 GLU A CA 1
ATOM 850 C C . GLU A 1 114 ? -4.655 17.581 8.010 1.00 93.31 114 GLU A C 1
ATOM 852 O O . GLU A 1 114 ? -3.723 17.141 7.343 1.00 93.31 114 GLU A O 1
ATOM 857 N N . LEU A 1 115 ? -5.795 17.981 7.434 1.00 95.12 115 LEU A N 1
ATOM 858 C CA . LEU A 1 115 ? -5.991 17.950 5.981 1.00 95.12 115 LEU A CA 1
ATOM 859 C C . LEU A 1 115 ? -4.964 18.815 5.247 1.00 95.12 115 LEU A C 1
ATOM 861 O O . LEU A 1 115 ? -4.403 18.381 4.243 1.00 95.12 115 LEU A O 1
ATOM 865 N N . GLN A 1 116 ? -4.661 20.004 5.764 1.00 96.12 116 GLN A N 1
ATOM 866 C CA . GLN A 1 116 ? -3.639 20.868 5.183 1.00 96.12 116 GLN A CA 1
ATOM 867 C C . GLN A 1 116 ? -2.240 20.243 5.284 1.00 96.12 116 GLN A C 1
ATOM 869 O O . GLN A 1 116 ? -1.481 20.263 4.314 1.00 96.12 116 GLN A O 1
ATOM 874 N N . ARG A 1 117 ? -1.903 19.640 6.431 1.00 97.38 117 ARG A N 1
ATOM 875 C CA . ARG A 1 117 ? -0.632 18.928 6.626 1.00 97.38 117 ARG A CA 1
ATOM 876 C C . ARG A 1 117 ? -0.486 17.768 5.643 1.00 97.38 117 ARG A C 1
ATOM 878 O O . ARG A 1 117 ? 0.554 17.641 4.999 1.00 97.38 117 ARG A O 1
ATOM 885 N N . LEU A 1 118 ? -1.535 16.959 5.505 1.00 97.06 118 LEU A N 1
ATOM 886 C CA . LEU A 1 118 ? -1.584 15.833 4.576 1.00 97.06 118 LEU A CA 1
ATOM 887 C C . LEU A 1 118 ? -1.522 16.297 3.120 1.00 97.06 118 LEU A C 1
ATOM 889 O O . LEU A 1 118 ? -0.815 15.685 2.326 1.00 97.06 118 LEU A O 1
ATOM 893 N N . SER A 1 119 ? -2.186 17.401 2.775 1.00 97.69 119 SER A N 1
ATOM 894 C CA . SER A 1 119 ? -2.122 17.986 1.433 1.00 97.69 119 SER A CA 1
ATOM 895 C C . SER A 1 119 ? -0.697 18.392 1.058 1.00 97.69 119 SER A C 1
ATOM 897 O O . SER A 1 119 ? -0.242 18.067 -0.034 1.00 97.69 119 SER A O 1
ATOM 899 N N . ILE A 1 120 ? 0.021 19.069 1.960 1.00 98.00 120 ILE A N 1
ATOM 900 C CA . ILE A 1 120 ? 1.417 19.482 1.732 1.00 98.00 120 ILE A CA 1
ATOM 901 C C . ILE A 1 120 ? 2.321 18.256 1.582 1.00 98.00 120 ILE A C 1
ATOM 903 O O . ILE A 1 120 ? 3.184 18.207 0.705 1.00 98.00 120 ILE A O 1
ATOM 907 N N . LEU A 1 121 ? 2.125 17.258 2.444 1.00 97.75 121 LEU A N 1
ATOM 908 C CA . LEU A 1 121 ? 2.884 16.017 2.396 1.00 97.75 121 LEU A CA 1
ATOM 909 C C . LEU A 1 121 ? 2.664 15.284 1.064 1.00 97.75 121 LEU A C 1
ATOM 911 O O . LEU A 1 121 ? 3.628 14.823 0.455 1.00 97.75 121 LEU A O 1
ATOM 915 N N . ASN A 1 122 ? 1.419 15.219 0.592 1.00 97.44 122 ASN A N 1
ATOM 916 C CA . ASN A 1 122 ? 1.082 14.579 -0.673 1.00 97.44 122 ASN A CA 1
ATOM 917 C C . ASN A 1 122 ? 1.709 15.311 -1.870 1.00 97.44 122 ASN A C 1
ATOM 919 O O . ASN A 1 122 ? 2.340 14.676 -2.709 1.00 97.44 122 ASN A O 1
ATOM 923 N N . GLU A 1 123 ? 1.644 16.647 -1.897 1.00 98.00 123 GLU A N 1
ATOM 924 C CA . GLU A 1 123 ? 2.294 17.458 -2.939 1.00 98.00 123 GLU A CA 1
ATOM 925 C C . GLU A 1 123 ? 3.815 17.215 -2.987 1.00 98.00 123 GLU A C 1
ATOM 927 O O . GLU A 1 123 ? 4.429 17.150 -4.055 1.00 98.00 123 GLU A O 1
ATOM 932 N N . MET A 1 124 ? 4.452 17.064 -1.824 1.00 98.25 124 MET A N 1
ATOM 933 C CA . MET A 1 124 ? 5.874 16.737 -1.751 1.00 98.25 124 MET A CA 1
ATOM 934 C C . MET A 1 124 ? 6.168 15.335 -2.310 1.00 98.25 124 MET A C 1
ATOM 936 O O . MET A 1 124 ? 7.173 15.162 -3.003 1.00 98.25 124 MET A O 1
ATOM 940 N N . TYR A 1 125 ? 5.314 14.346 -2.028 1.00 98.06 125 TYR A N 1
ATOM 941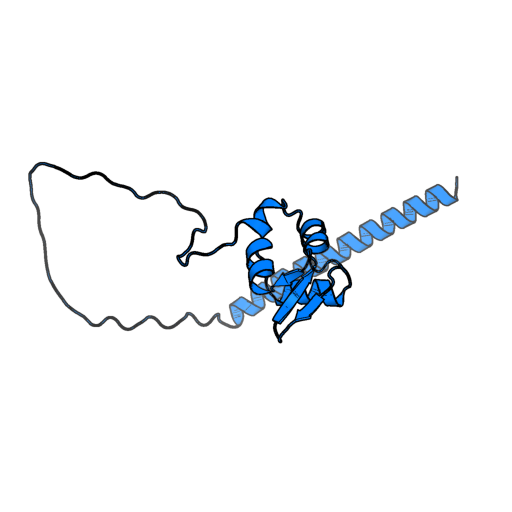 C CA . TYR A 1 125 ? 5.472 12.990 -2.555 1.00 98.06 125 TYR A CA 1
ATOM 942 C C . TYR A 1 125 ? 5.302 12.925 -4.074 1.00 98.06 125 TYR A C 1
ATOM 944 O O . TYR A 1 125 ? 6.110 12.266 -4.726 1.00 98.06 125 TYR A O 1
ATOM 952 N N . GLU A 1 126 ? 4.340 13.652 -4.643 1.00 97.88 126 GLU A N 1
ATOM 953 C CA . GLU A 1 126 ? 4.159 13.747 -6.098 1.00 97.88 126 GLU A CA 1
ATOM 954 C C . GLU A 1 126 ? 5.419 14.305 -6.778 1.00 97.88 126 GLU A C 1
ATOM 956 O O . GLU A 1 126 ? 5.977 13.675 -7.673 1.00 97.88 126 GLU A O 1
ATOM 961 N N . LYS A 1 127 ? 5.974 15.411 -6.263 1.00 98.12 127 LYS A N 1
ATOM 962 C CA . LYS A 1 127 ? 7.221 15.994 -6.798 1.00 98.12 127 LYS A CA 1
ATOM 963 C C . LYS A 1 127 ? 8.419 15.051 -6.706 1.00 98.12 127 LYS A C 1
ATOM 965 O O . LYS A 1 127 ? 9.313 15.087 -7.556 1.00 98.12 127 LYS A O 1
ATOM 970 N N . LEU A 1 128 ? 8.495 14.252 -5.642 1.00 98.31 128 LEU A N 1
ATOM 971 C CA . LEU A 1 128 ? 9.560 13.265 -5.491 1.00 98.31 128 LEU A CA 1
ATOM 972 C C . LEU A 1 128 ? 9.421 12.153 -6.534 1.00 98.31 128 LEU A C 1
ATOM 974 O O . LEU A 1 128 ? 10.434 11.725 -7.093 1.00 98.31 128 LEU A O 1
ATOM 978 N N . LEU A 1 129 ? 8.189 11.715 -6.793 1.00 98.38 129 LEU A N 1
ATOM 979 C CA . LEU A 1 129 ? 7.886 10.703 -7.794 1.00 98.38 129 LEU A CA 1
ATOM 980 C C . LEU A 1 129 ? 8.264 11.199 -9.194 1.00 98.38 129 LEU A C 1
ATOM 982 O O . LEU A 1 129 ? 9.059 10.540 -9.860 1.00 98.38 129 LEU A O 1
ATOM 986 N N . ASP A 1 130 ? 7.847 12.413 -9.562 1.00 98.38 130 ASP A N 1
ATOM 987 C CA . ASP A 1 130 ? 8.195 13.046 -10.842 1.00 98.38 130 ASP A CA 1
ATOM 988 C C . ASP A 1 130 ? 9.714 13.098 -11.062 1.00 98.38 130 ASP A C 1
ATOM 990 O O . ASP A 1 130 ? 10.228 12.775 -12.136 1.00 98.38 130 ASP A O 1
ATOM 994 N N . ARG A 1 131 ? 10.474 13.472 -10.022 1.00 98.31 131 ARG A N 1
ATOM 995 C CA . ARG A 1 131 ? 11.941 13.527 -10.104 1.00 98.31 131 ARG A CA 1
ATOM 996 C C . ARG A 1 131 ? 12.549 12.142 -10.334 1.00 98.31 131 ARG A C 1
ATOM 998 O O . ARG A 1 131 ? 13.520 12.032 -11.081 1.00 98.31 131 ARG A O 1
ATOM 1005 N N . ARG A 1 132 ? 12.014 11.102 -9.690 1.00 98.06 13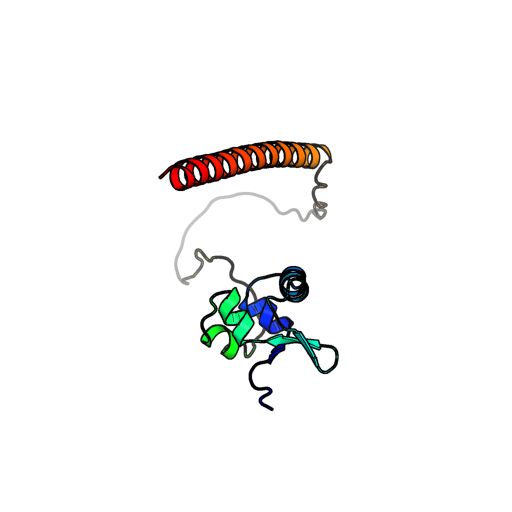2 ARG A N 1
ATOM 1006 C CA . ARG A 1 132 ? 12.485 9.722 -9.871 1.00 98.06 132 ARG A CA 1
ATOM 1007 C C . ARG A 1 132 ? 12.139 9.180 -11.249 1.00 98.06 132 ARG A C 1
ATOM 1009 O O . ARG A 1 132 ? 12.987 8.543 -11.866 1.00 98.06 132 ARG A O 1
ATOM 1016 N N . GLU A 1 133 ? 10.946 9.466 -11.755 1.00 98.31 133 GLU A N 1
ATOM 1017 C CA . GLU A 1 133 ? 10.551 9.084 -13.111 1.00 98.31 133 GLU A CA 1
ATOM 1018 C C . GLU A 1 133 ? 11.438 9.750 -14.165 1.00 98.31 133 GLU A C 1
ATOM 1020 O O . GLU A 1 133 ? 11.888 9.084 -15.100 1.00 98.31 133 GLU A O 1
ATOM 1025 N N . GLN A 1 134 ? 11.768 11.032 -13.982 1.00 98.00 134 GLN A N 1
ATOM 1026 C CA . GLN A 1 134 ? 12.687 11.735 -14.874 1.00 98.00 134 GLN A CA 1
ATOM 1027 C C . GLN A 1 134 ? 14.100 11.139 -14.829 1.00 98.00 134 GLN A C 1
ATOM 1029 O O . GLN A 1 134 ? 14.687 10.905 -15.878 1.00 98.00 134 GLN A O 1
ATOM 1034 N N . GLU A 1 135 ? 14.628 10.827 -13.642 1.00 98.12 135 GLU A N 1
ATOM 1035 C CA . GLU A 1 135 ? 15.939 10.177 -13.496 1.00 98.12 135 GLU A CA 1
ATOM 1036 C C . GLU A 1 135 ? 15.978 8.816 -14.210 1.00 98.12 135 GLU A C 1
ATOM 1038 O O . GLU A 1 135 ? 16.919 8.522 -14.947 1.00 98.12 135 GLU A O 1
ATOM 1043 N N . ILE A 1 136 ? 14.933 7.997 -14.052 1.00 98.00 136 ILE A N 1
ATOM 1044 C CA . ILE A 1 136 ? 14.812 6.707 -14.747 1.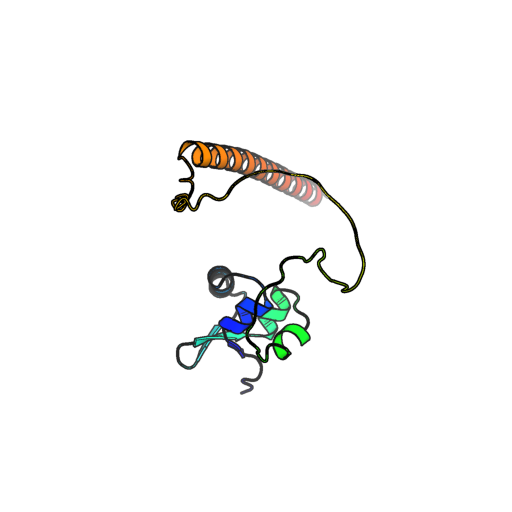00 98.00 136 ILE A CA 1
ATOM 1045 C C . ILE A 1 136 ? 14.770 6.915 -16.262 1.00 98.00 136 ILE A C 1
ATOM 1047 O O . ILE A 1 136 ? 15.433 6.187 -17.005 1.00 98.00 136 ILE A O 1
ATOM 1051 N N . LYS A 1 137 ? 14.009 7.908 -16.730 1.00 98.06 137 LYS A N 1
ATOM 1052 C CA . LYS A 1 137 ? 13.909 8.242 -18.151 1.00 98.06 137 LYS A CA 1
ATOM 1053 C C . LYS A 1 137 ? 15.260 8.669 -18.722 1.00 98.06 137 LYS A C 1
ATOM 1055 O O . LYS A 1 137 ? 15.657 8.147 -19.762 1.00 98.06 137 LYS A O 1
ATOM 1060 N N . ASP A 1 138 ? 15.979 9.539 -18.021 1.00 97.50 138 ASP A N 1
ATOM 1061 C CA . ASP A 1 138 ? 17.302 10.016 -18.423 1.00 97.50 138 ASP A CA 1
ATOM 1062 C C . ASP A 1 138 ? 18.308 8.855 -18.486 1.00 97.50 138 ASP A C 1
ATOM 1064 O O . ASP A 1 138 ? 19.068 8.736 -19.448 1.00 97.50 138 ASP A O 1
ATOM 1068 N N . LEU A 1 139 ? 18.290 7.949 -17.500 1.00 97.12 139 LEU A N 1
ATOM 1069 C CA . LEU A 1 139 ? 19.144 6.756 -17.485 1.00 97.12 139 LEU A CA 1
ATOM 1070 C C . LEU A 1 139 ? 18.806 5.779 -18.619 1.00 97.12 139 LEU A C 1
ATOM 1072 O O . LEU A 1 139 ? 19.707 5.197 -19.226 1.00 97.12 139 LEU A O 1
ATOM 1076 N N . HIS A 1 140 ? 17.522 5.592 -18.927 1.00 97.00 140 HIS A N 1
ATOM 1077 C CA . HIS A 1 140 ? 17.093 4.781 -20.064 1.00 97.00 140 HIS A CA 1
ATOM 1078 C C . HIS A 1 140 ? 17.534 5.381 -21.396 1.00 97.00 140 HIS A C 1
ATOM 1080 O O . HIS A 1 140 ? 17.992 4.637 -22.262 1.00 97.00 140 HIS A O 1
ATOM 1086 N N . GLU A 1 141 ? 17.439 6.700 -21.556 1.00 96.56 141 GLU A N 1
ATOM 1087 C CA . GLU A 1 141 ? 17.928 7.382 -22.749 1.00 96.56 141 GLU A CA 1
ATOM 1088 C C . GLU A 1 141 ? 19.447 7.217 -22.877 1.00 96.56 141 GLU A C 1
ATOM 1090 O O . GLU A 1 141 ? 19.917 6.745 -23.908 1.00 96.56 141 GLU A O 1
ATOM 1095 N N . GLN A 1 142 ? 20.215 7.463 -21.810 1.00 94.50 142 GLN A N 1
ATOM 1096 C CA . GLN A 1 142 ? 21.667 7.237 -21.804 1.00 94.50 142 GLN A CA 1
ATOM 1097 C C . GLN A 1 142 ? 22.042 5.800 -22.182 1.00 94.50 142 GLN A C 1
ATOM 1099 O O . GLN A 1 142 ? 22.984 5.592 -22.943 1.00 94.50 142 GLN A O 1
ATOM 1104 N N . ARG A 1 143 ? 21.295 4.804 -21.688 1.00 90.50 143 ARG A N 1
ATOM 1105 C CA . ARG A 1 143 ? 21.499 3.399 -22.059 1.00 90.50 143 ARG A CA 1
ATOM 1106 C C . ARG A 1 143 ? 21.127 3.118 -23.515 1.00 90.50 143 ARG A C 1
ATOM 1108 O O . ARG A 1 143 ? 21.777 2.291 -24.130 1.00 90.50 143 ARG A O 1
ATOM 1115 N N . ALA A 1 144 ? 20.089 3.755 -24.052 1.00 92.44 144 ALA A N 1
ATOM 1116 C CA . ALA A 1 144 ? 19.676 3.578 -25.445 1.00 92.44 144 ALA A CA 1
ATOM 1117 C C . ALA A 1 144 ? 20.670 4.194 -26.447 1.00 92.44 144 ALA A C 1
ATOM 1119 O O . ALA A 1 144 ? 20.713 3.775 -27.601 1.00 92.44 144 ALA A O 1
ATOM 1120 N N . TRP A 1 145 ? 21.451 5.184 -26.009 1.00 76.31 145 TRP A N 1
ATOM 1121 C CA . TRP A 1 145 ? 22.501 5.827 -26.802 1.00 76.31 145 TRP A CA 1
ATOM 1122 C C . TRP A 1 145 ? 23.839 5.065 -26.823 1.00 76.31 145 TRP A C 1
ATOM 1124 O O . TRP A 1 145 ? 24.703 5.412 -27.632 1.00 76.31 145 TRP A O 1
ATOM 1134 N N . LEU A 1 146 ? 24.020 4.062 -25.955 1.00 65.94 146 LEU A N 1
ATOM 1135 C CA . LEU A 1 146 ? 25.216 3.212 -25.853 1.00 65.94 146 LEU A CA 1
ATOM 1136 C C . LEU A 1 146 ? 25.005 1.854 -26.533 1.00 65.94 146 LEU A C 1
ATOM 1138 O O . LEU A 1 146 ? 25.961 1.400 -27.201 1.00 65.94 146 LEU A O 1
#

Foldseek 3Di:
DDPPFKDWPVLLCVLQVDDPVVVVVCVVVPLWDWDQDPNTIITGNVSSCVVRVGDPVSSPPPPDDDDDDDPDDDDDDDDDDDDDDDDDDDDDDDDDDDDDDDDPDPDVVNVVVVVVVVVVVVVVVVVVVVVVVVVVVVVVVVVVVD

Secondary structure (DSSP, 8-state):
---TTEEEHHHHHHHH---HHHHHHHHHTTSS-EEEETTEEEEEHHHHHHHHT--THHHH----------S----------------------------PPP-----HHHHHHHHHHHHHHHHHHHHHHHHHHHHHHHHHHHHHT-

pLDDT: mean 74.75, std 22.55, range [34.16, 98.38]